Protein AF-A0A5E4ST25-F1 (afdb_monomer_lite)

Organism: NCBI:txid1891094

pLDDT: mean 83.47, std 10.81, range [49.28, 93.62]

Structure (mmCIF, N/CA/C/O backbone):
data_AF-A0A5E4ST25-F1
#
_entry.id   AF-A0A5E4ST25-F1
#
loop_
_atom_site.group_PDB
_atom_site.id
_atom_site.type_symbol
_atom_site.label_atom_id
_atom_site.label_alt_id
_atom_site.label_comp_id
_atom_site.label_asym_id
_atom_site.label_entity_id
_atom_site.label_seq_id
_atom_site.pdbx_PDB_ins_code
_atom_site.Cartn_x
_atom_site.Cartn_y
_atom_site.Cartn_z
_atom_site.occupancy
_atom_site.B_iso_or_equiv
_atom_site.auth_seq_id
_atom_site.auth_comp_id
_atom_site.auth_asym_id
_atom_site.auth_atom_id
_atom_site.pdbx_PDB_model_num
ATOM 1 N N . MET A 1 1 ? -2.704 13.944 -2.209 1.00 60.47 1 MET A N 1
ATOM 2 C CA . MET A 1 1 ? -2.209 12.583 -1.916 1.00 60.47 1 MET A CA 1
ATOM 3 C C . MET A 1 1 ? -1.728 11.992 -3.221 1.00 60.47 1 MET A C 1
ATOM 5 O O . MET A 1 1 ? -2.436 12.134 -4.211 1.00 60.47 1 MET A O 1
ATOM 9 N N . SER A 1 2 ? -0.533 11.416 -3.248 1.00 74.62 2 SER A N 1
ATOM 10 C CA . SER A 1 2 ? -0.054 10.636 -4.390 1.00 74.62 2 SER A CA 1
ATOM 11 C C . SER A 1 2 ? -0.609 9.212 -4.289 1.00 74.62 2 SER A C 1
ATOM 13 O O . SER A 1 2 ? -0.671 8.646 -3.204 1.00 74.62 2 SER A O 1
ATOM 15 N N . ASN A 1 3 ? -1.039 8.621 -5.403 1.00 82.06 3 ASN A N 1
ATOM 16 C CA . ASN A 1 3 ? -1.571 7.254 -5.418 1.00 82.06 3 ASN A CA 1
ATOM 17 C C . ASN A 1 3 ? -0.420 6.253 -5.587 1.00 82.06 3 ASN A C 1
ATOM 19 O O . ASN A 1 3 ? -0.258 5.674 -6.656 1.00 82.06 3 ASN A O 1
ATOM 23 N N . ASN A 1 4 ? 0.409 6.101 -4.551 1.00 86.31 4 ASN A N 1
ATOM 24 C CA . ASN A 1 4 ? 1.617 5.275 -4.594 1.00 86.31 4 ASN A CA 1
ATOM 25 C C . ASN A 1 4 ? 1.711 4.296 -3.414 1.00 86.31 4 ASN A C 1
ATOM 27 O O . ASN A 1 4 ? 0.955 4.371 -2.439 1.00 86.31 4 ASN A O 1
ATOM 31 N N . ILE A 1 5 ? 2.690 3.392 -3.483 1.00 87.62 5 ILE A N 1
ATOM 32 C CA . ILE A 1 5 ? 2.912 2.370 -2.452 1.00 87.62 5 ILE A CA 1
ATOM 33 C C . ILE A 1 5 ? 3.196 2.952 -1.055 1.00 87.62 5 ILE A C 1
ATOM 35 O O . ILE A 1 5 ? 2.859 2.329 -0.045 1.00 87.62 5 ILE A O 1
ATOM 39 N N . ALA A 1 6 ? 3.785 4.150 -0.966 1.00 86.81 6 ALA A N 1
ATO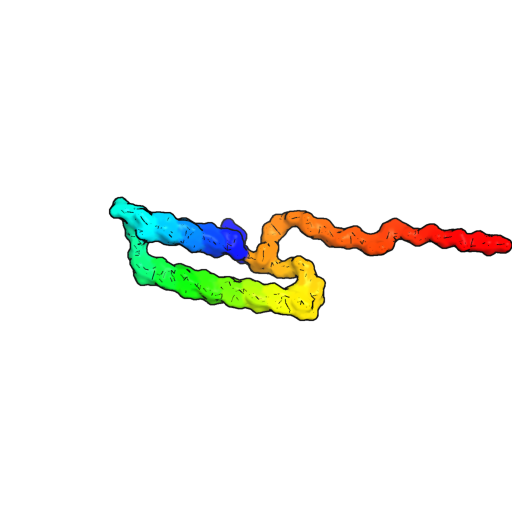M 40 C CA . ALA A 1 6 ? 4.050 4.807 0.312 1.00 86.81 6 ALA A CA 1
ATOM 41 C C . ALA A 1 6 ? 2.747 5.251 0.992 1.00 86.81 6 ALA A C 1
ATOM 43 O O . ALA A 1 6 ? 2.579 5.031 2.191 1.00 86.81 6 ALA A O 1
ATOM 44 N N . THR A 1 7 ? 1.795 5.793 0.229 1.00 87.38 7 THR A N 1
ATOM 45 C CA . THR A 1 7 ? 0.463 6.143 0.741 1.00 87.38 7 THR A CA 1
ATOM 46 C C . THR A 1 7 ? -0.314 4.905 1.184 1.00 87.38 7 THR A C 1
ATOM 48 O O . THR A 1 7 ? -0.901 4.922 2.262 1.00 87.38 7 THR A O 1
ATOM 51 N N . VAL A 1 8 ? -0.249 3.797 0.435 1.00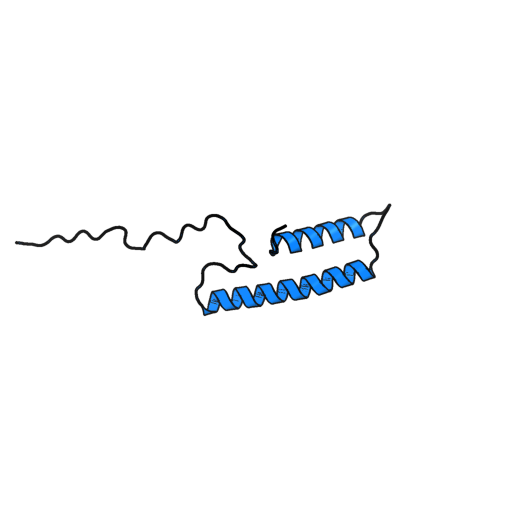 86.88 8 VAL A N 1
ATOM 52 C CA . VAL A 1 8 ? -0.874 2.525 0.854 1.00 86.88 8 VAL A CA 1
ATOM 53 C C . VAL A 1 8 ? -0.283 2.028 2.177 1.00 86.88 8 VAL A C 1
ATOM 55 O O . VAL A 1 8 ? -1.020 1.647 3.086 1.00 86.88 8 VAL A O 1
ATOM 58 N N . ARG A 1 9 ? 1.048 2.071 2.318 1.00 87.81 9 ARG A N 1
ATOM 59 C CA . ARG A 1 9 ? 1.729 1.683 3.560 1.00 87.81 9 ARG A CA 1
ATOM 60 C C . ARG A 1 9 ? 1.308 2.556 4.740 1.00 87.81 9 ARG A C 1
ATOM 62 O O . ARG A 1 9 ? 1.078 2.016 5.817 1.00 87.81 9 ARG A O 1
ATOM 69 N N . GLN A 1 10 ? 1.200 3.868 4.537 1.00 90.81 10 GLN A N 1
ATOM 70 C CA . GLN A 1 10 ? 0.777 4.792 5.587 1.00 90.81 10 GLN A CA 1
ATOM 71 C C . GLN A 1 10 ? -0.632 4.454 6.080 1.00 90.81 10 GLN A C 1
ATOM 73 O O . GLN A 1 10 ? -0.818 4.245 7.272 1.00 90.81 10 GLN A O 1
ATOM 78 N N . VAL A 1 11 ? -1.587 4.272 5.162 1.00 89.38 11 VAL A N 1
ATOM 79 C CA . VAL A 1 11 ? -2.971 3.912 5.510 1.00 89.38 11 VAL A CA 1
ATOM 80 C C . VAL A 1 11 ? -3.036 2.606 6.306 1.00 89.38 11 VAL A C 1
ATOM 82 O O . VAL A 1 11 ? -3.796 2.509 7.267 1.00 89.38 11 VAL A O 1
ATOM 85 N N . LEU A 1 12 ? -2.231 1.598 5.956 1.00 89.81 12 LEU A N 1
ATOM 86 C CA . LEU A 1 12 ? -2.177 0.344 6.717 1.00 89.81 12 LEU A CA 1
ATOM 87 C C . LEU A 1 12 ? -1.620 0.527 8.133 1.00 89.81 12 LEU A C 1
ATOM 89 O O . LEU A 1 12 ? -2.111 -0.103 9.068 1.00 89.81 12 LEU A O 1
ATOM 93 N N . ILE A 1 13 ? -0.604 1.375 8.298 1.00 92.25 13 ILE A N 1
ATOM 94 C CA . ILE A 1 13 ? -0.041 1.699 9.615 1.00 92.25 13 ILE A CA 1
ATOM 95 C C . ILE A 1 13 ? -1.074 2.448 10.460 1.00 92.25 13 ILE A C 1
ATOM 97 O O . ILE A 1 13 ? -1.261 2.104 11.626 1.00 92.25 13 ILE A O 1
ATOM 101 N N . ASP A 1 14 ? -1.775 3.410 9.866 1.00 91.38 14 ASP A N 1
ATOM 102 C CA . ASP A 1 14 ? -2.832 4.169 10.537 1.00 91.38 14 ASP A CA 1
ATOM 103 C C . ASP A 1 14 ? -3.975 3.233 10.959 1.00 91.38 14 ASP A C 1
ATOM 105 O O . ASP A 1 14 ? -4.402 3.244 12.108 1.00 91.38 14 ASP A O 1
ATOM 109 N N . THR A 1 15 ? -4.363 2.299 10.086 1.00 89.56 15 THR A N 1
ATOM 110 C CA . THR A 1 15 ? -5.368 1.268 10.393 1.00 89.56 15 THR A CA 1
ATOM 111 C C . THR A 1 15 ? -4.953 0.389 11.582 1.00 89.56 15 THR A C 1
ATOM 113 O O . THR A 1 15 ? -5.778 0.035 12.423 1.00 89.56 15 THR A O 1
ATOM 116 N N . LEU A 1 16 ? -3.668 0.027 11.682 1.00 89.19 16 LEU A N 1
ATOM 117 C CA . LEU A 1 16 ? -3.137 -0.719 12.829 1.00 89.19 16 LEU A CA 1
ATOM 118 C C . LEU A 1 16 ? -3.153 0.112 14.118 1.00 89.19 16 LEU A C 1
ATOM 120 O O . LEU A 1 16 ? -3.381 -0.442 15.195 1.00 89.19 16 LEU A O 1
ATOM 124 N N . ALA A 1 17 ? -2.898 1.418 14.022 1.00 90.56 17 ALA A N 1
ATOM 125 C CA . ALA A 1 17 ? -2.995 2.325 15.158 1.00 90.56 17 ALA A CA 1
ATOM 126 C C . ALA A 1 17 ? -4.446 2.428 15.651 1.00 90.56 17 ALA A C 1
ATOM 128 O O . ALA A 1 17 ? -4.679 2.252 16.848 1.00 90.56 17 ALA A O 1
ATOM 129 N N . ASP A 1 18 ? -5.400 2.588 14.731 1.00 91.00 18 ASP A N 1
ATOM 130 C CA . ASP A 1 18 ? -6.834 2.681 15.023 1.00 91.00 18 ASP A CA 1
ATOM 131 C C . ASP A 1 18 ? -7.395 1.386 15.627 1.00 91.00 18 ASP A C 1
ATOM 133 O O . ASP A 1 18 ? -8.265 1.416 16.492 1.00 91.00 18 ASP A O 1
ATOM 137 N N . LEU A 1 19 ? -6.887 0.220 15.219 1.00 89.75 19 LEU A N 1
ATOM 138 C CA . LEU A 1 19 ? -7.266 -1.062 15.829 1.00 89.75 19 LEU A CA 1
ATOM 139 C C . LEU A 1 19 ? -6.734 -1.237 17.254 1.00 89.75 19 LEU A C 1
ATOM 141 O O . LEU A 1 19 ? -7.293 -2.009 18.032 1.00 89.75 19 LEU A O 1
ATOM 145 N N . ARG A 1 20 ? -5.629 -0.568 17.591 1.00 89.38 20 ARG A N 1
ATOM 146 C CA . ARG A 1 20 ? -5.015 -0.632 18.923 1.00 89.38 20 ARG A CA 1
ATOM 147 C C . ARG A 1 20 ? -5.593 0.416 19.878 1.00 89.38 20 ARG A C 1
ATOM 149 O O . ARG A 1 20 ? -5.338 0.328 21.082 1.00 89.38 20 ARG A O 1
ATOM 156 N N . ASP A 1 21 ? -6.329 1.398 19.366 1.00 92.38 21 ASP A N 1
ATOM 157 C CA . ASP A 1 21 ? -7.004 2.400 20.182 1.00 92.38 21 ASP A CA 1
ATOM 158 C C . ASP A 1 21 ? -8.036 1.721 21.097 1.00 92.38 21 ASP A C 1
ATOM 160 O O . ASP A 1 21 ? -8.926 1.003 20.650 1.00 92.38 21 ASP A O 1
ATOM 164 N N . LYS A 1 22 ? -7.887 1.915 22.410 1.00 90.00 22 LYS A N 1
ATOM 165 C CA . LYS A 1 22 ? -8.774 1.326 23.422 1.00 90.00 22 LYS A CA 1
ATOM 166 C C . LYS A 1 22 ? -10.007 2.182 23.695 1.00 90.00 22 LYS A C 1
ATOM 168 O O . LYS A 1 22 ? -10.984 1.663 24.225 1.00 90.00 22 LYS A O 1
ATOM 173 N N . GLU A 1 23 ? -9.946 3.472 23.388 1.00 91.56 23 GLU A N 1
ATOM 174 C CA . GLU A 1 23 ? -11.030 4.427 23.613 1.00 91.56 23 GLU A CA 1
ATOM 175 C C . GLU A 1 23 ? -11.967 4.467 22.407 1.00 91.56 23 GLU A C 1
ATOM 177 O O . GLU A 1 23 ? -13.188 4.514 22.569 1.00 91.56 23 GLU A O 1
ATOM 182 N N . LYS A 1 24 ? -11.405 4.397 21.195 1.00 88.94 24 LYS A N 1
ATOM 183 C CA . LYS A 1 24 ? -12.170 4.415 19.947 1.00 88.94 24 LYS A CA 1
ATOM 184 C C . LYS A 1 24 ? -11.603 3.440 18.902 1.00 88.94 24 LYS A C 1
ATOM 186 O O . LYS A 1 24 ? -11.124 3.878 17.855 1.00 88.94 24 LYS A O 1
ATOM 191 N N . PRO A 1 25 ? -11.688 2.122 19.151 1.00 86.25 25 PRO A N 1
ATOM 192 C CA . PRO A 1 25 ? -11.202 1.125 18.207 1.00 86.25 25 PRO A CA 1
ATOM 193 C C . PRO A 1 25 ? -11.976 1.171 16.889 1.00 86.25 25 PRO A C 1
ATOM 195 O O . PRO A 1 25 ? -13.198 1.359 16.863 1.00 86.25 25 PRO A O 1
ATOM 198 N N . MET A 1 26 ? -11.273 0.928 15.786 1.00 89.56 26 MET A N 1
ATOM 199 C CA . MET A 1 26 ? -11.922 0.666 14.505 1.00 89.56 26 MET A CA 1
ATOM 200 C C . MET A 1 26 ? -12.661 -0.681 14.513 1.00 89.56 26 MET A C 1
ATOM 202 O O . MET A 1 26 ? -12.253 -1.647 15.155 1.00 89.56 26 MET A O 1
ATOM 206 N N . GLU A 1 27 ? -13.745 -0.751 13.747 1.00 93.56 27 GLU A N 1
ATOM 207 C CA . GLU A 1 27 ? -14.509 -1.973 13.502 1.00 93.56 27 GLU A CA 1
ATOM 208 C C . GLU A 1 27 ? -13.675 -3.003 12.699 1.00 93.56 27 GLU A C 1
ATOM 210 O O . GLU A 1 27 ? -12.940 -2.651 11.770 1.00 93.56 27 GLU A O 1
ATOM 215 N N . VAL A 1 28 ? -13.736 -4.279 13.093 1.00 91.00 28 VAL A N 1
ATOM 216 C CA . VAL A 1 28 ? -12.821 -5.328 12.605 1.00 91.00 28 VAL A CA 1
ATOM 217 C C . VAL A 1 28 ? -13.125 -5.730 11.161 1.00 91.00 28 VAL A C 1
ATOM 219 O O . VAL A 1 28 ? -12.192 -5.970 10.391 1.00 91.00 28 VAL A O 1
ATOM 222 N N . ASP A 1 29 ? -14.394 -5.760 10.753 1.00 92.19 29 ASP A N 1
ATOM 223 C CA . ASP A 1 29 ? -14.767 -6.085 9.375 1.00 92.19 29 ASP A CA 1
ATOM 224 C C . ASP A 1 29 ? -14.283 -4.995 8.415 1.00 92.19 29 ASP A C 1
ATOM 226 O O . ASP A 1 29 ? -13.729 -5.294 7.351 1.00 92.19 29 ASP A O 1
ATOM 230 N N . ARG A 1 30 ? -14.362 -3.725 8.828 1.00 89.88 30 ARG A N 1
ATOM 231 C CA . ARG A 1 30 ? -13.717 -2.618 8.113 1.00 89.88 30 ARG A CA 1
ATOM 232 C C . ARG A 1 30 ? -12.208 -2.821 7.977 1.00 89.88 30 ARG A C 1
ATOM 234 O O . ARG A 1 30 ? -11.678 -2.630 6.882 1.00 89.88 30 ARG A O 1
ATOM 241 N N . ALA A 1 31 ? -11.510 -3.222 9.041 1.00 90.31 31 ALA A N 1
ATOM 242 C CA . ALA A 1 31 ? -10.071 -3.498 8.961 1.00 90.31 31 ALA A CA 1
ATOM 243 C C . ALA A 1 31 ? -9.747 -4.588 7.954 1.00 90.31 31 ALA A C 1
ATOM 245 O O . ALA A 1 31 ? -8.791 -4.473 7.186 1.00 90.31 31 ALA A O 1
ATOM 246 N N . ARG A 1 32 ? -10.561 -5.642 7.948 1.00 91.12 32 ARG A N 1
ATOM 247 C CA . ARG A 1 32 ? -10.403 -6.757 7.028 1.00 91.12 32 ARG A CA 1
ATOM 248 C C . ARG A 1 32 ? -10.589 -6.314 5.580 1.00 91.12 32 ARG A C 1
ATOM 250 O O . ARG A 1 32 ? -9.741 -6.627 4.751 1.00 91.12 32 ARG A O 1
ATOM 257 N N . ALA A 1 33 ? -11.614 -5.509 5.301 1.00 92.94 33 ALA A N 1
ATOM 258 C CA . ALA A 1 33 ? -11.838 -4.944 3.973 1.00 92.94 33 ALA A CA 1
ATOM 259 C C . ALA A 1 33 ? -10.656 -4.077 3.500 1.00 92.94 33 ALA A C 1
ATOM 261 O O . ALA A 1 33 ? -10.212 -4.208 2.359 1.00 92.94 33 ALA A O 1
ATOM 262 N N . VAL A 1 34 ? -10.096 -3.237 4.381 1.00 89.94 34 VAL A N 1
ATOM 263 C CA . VAL A 1 34 ? -8.900 -2.431 4.072 1.00 89.94 34 VAL A CA 1
ATOM 264 C C . VAL A 1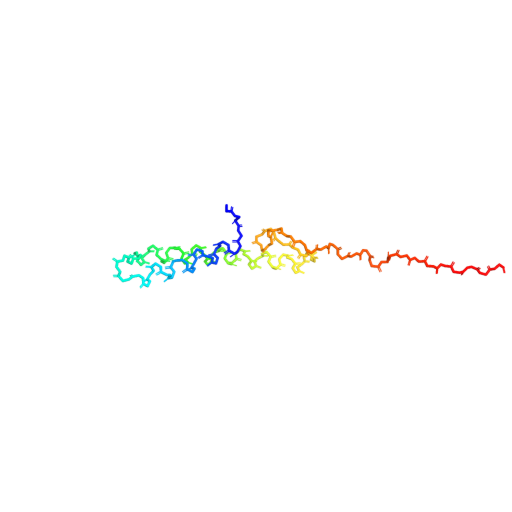 34 ? -7.698 -3.326 3.758 1.00 89.94 34 VAL A C 1
ATOM 266 O O . VAL A 1 34 ? -7.010 -3.106 2.760 1.00 89.94 34 VAL A O 1
ATOM 269 N N . ALA A 1 35 ? -7.460 -4.361 4.567 1.00 89.62 35 ALA A N 1
ATOM 270 C CA . ALA A 1 35 ? -6.360 -5.299 4.359 1.00 89.62 35 ALA A CA 1
ATOM 271 C C . ALA A 1 35 ? -6.493 -6.078 3.038 1.00 89.62 35 ALA A C 1
ATOM 273 O O . ALA A 1 35 ? -5.493 -6.319 2.359 1.00 89.62 35 ALA A O 1
ATOM 274 N N . ASP A 1 36 ? -7.715 -6.447 2.654 1.00 93.62 36 ASP A N 1
ATOM 275 C CA . ASP A 1 36 ? -7.981 -7.166 1.411 1.00 93.62 36 ASP A CA 1
ATOM 276 C C . ASP A 1 36 ? -7.728 -6.288 0.180 1.00 93.62 36 ASP A C 1
ATOM 278 O O . ASP A 1 36 ? -7.027 -6.716 -0.740 1.00 93.62 36 ASP A O 1
ATOM 282 N N . VAL A 1 37 ? -8.193 -5.034 0.188 1.00 90.19 37 VAL A N 1
ATOM 283 C CA . VAL A 1 37 ? -7.894 -4.070 -0.886 1.00 90.19 37 VAL A CA 1
ATOM 284 C C . VAL A 1 37 ? -6.391 -3.802 -0.977 1.00 90.19 37 VAL A C 1
ATOM 286 O O . VAL A 1 37 ? -5.824 -3.792 -2.070 1.00 90.19 37 VAL A O 1
ATOM 289 N N . ALA A 1 38 ? -5.715 -3.643 0.162 1.00 90.38 38 ALA A N 1
ATOM 290 C CA . ALA A 1 38 ? -4.276 -3.424 0.176 1.00 90.38 38 ALA A CA 1
ATOM 291 C C . ALA A 1 38 ? -3.488 -4.619 -0.381 1.00 90.38 38 ALA A C 1
ATOM 293 O O . ALA A 1 38 ? -2.478 -4.420 -1.054 1.00 90.38 38 ALA A O 1
ATOM 294 N N . ARG A 1 39 ? -3.955 -5.855 -0.158 1.00 91.38 39 ARG A N 1
ATOM 295 C CA . ARG A 1 39 ? -3.345 -7.054 -0.750 1.00 91.38 39 ARG A CA 1
ATOM 296 C C . ARG A 1 39 ? -3.415 -7.012 -2.276 1.00 91.38 39 ARG A C 1
ATOM 298 O O . ARG A 1 39 ? -2.390 -7.216 -2.919 1.00 91.38 39 ARG A O 1
ATOM 305 N N . VAL A 1 40 ? -4.577 -6.662 -2.834 1.00 93.38 40 VAL A N 1
ATOM 306 C CA . VAL A 1 40 ? -4.752 -6.507 -4.288 1.00 93.38 40 VAL A CA 1
ATOM 307 C C . VAL A 1 40 ? -3.798 -5.444 -4.843 1.00 93.38 40 VAL A C 1
ATOM 309 O O . VAL A 1 40 ? -3.135 -5.697 -5.842 1.00 93.38 40 VAL A O 1
ATOM 312 N N . LEU A 1 41 ? -3.649 -4.299 -4.169 1.00 90.06 41 LEU A N 1
ATOM 313 C CA . LEU A 1 41 ? -2.711 -3.241 -4.579 1.00 90.06 41 LEU A CA 1
ATOM 314 C C . LEU A 1 41 ? -1.238 -3.675 -4.513 1.00 90.06 41 LEU A C 1
ATOM 316 O O . LEU A 1 41 ? -0.424 -3.288 -5.348 1.00 90.06 41 LEU A O 1
ATOM 320 N N . VAL A 1 42 ? -0.861 -4.483 -3.523 1.00 88.75 42 VAL A N 1
ATOM 321 C CA . VAL A 1 42 ? 0.495 -5.046 -3.460 1.00 88.75 42 VAL A CA 1
ATOM 322 C C . VAL A 1 42 ? 0.724 -6.030 -4.605 1.00 88.75 42 VAL A C 1
ATOM 324 O O . VAL A 1 42 ? 1.817 -6.068 -5.169 1.00 88.75 42 VAL A O 1
ATOM 327 N N . ASP A 1 43 ? -0.289 -6.808 -4.980 1.00 93.31 43 ASP A N 1
ATOM 328 C CA . ASP A 1 43 ? -0.187 -7.727 -6.109 1.00 93.31 43 ASP A CA 1
ATOM 329 C C . ASP A 1 43 ? -0.078 -6.982 -7.449 1.00 93.31 43 ASP A C 1
ATOM 331 O O . ASP A 1 43 ? 0.741 -7.376 -8.281 1.00 93.31 43 ASP A O 1
ATOM 335 N N . THR A 1 44 ? -0.771 -5.851 -7.640 1.00 89.94 44 THR A N 1
ATOM 336 C CA . THR A 1 44 ? -0.547 -5.000 -8.827 1.00 89.94 44 THR A CA 1
ATOM 337 C C . THR A 1 44 ? 0.872 -4.434 -8.859 1.00 89.94 44 THR A C 1
ATOM 339 O O . THR A 1 44 ? 1.514 -4.441 -9.907 1.00 89.94 44 THR A O 1
ATOM 342 N N . ALA A 1 45 ? 1.415 -4.041 -7.702 1.00 89.44 45 ALA A N 1
ATOM 343 C CA . ALA A 1 45 ? 2.796 -3.576 -7.586 1.00 89.44 45 ALA A CA 1
ATOM 344 C C . ALA A 1 45 ? 3.813 -4.642 -8.022 1.00 89.44 45 ALA A C 1
ATOM 346 O O . ALA A 1 45 ? 4.803 -4.326 -8.677 1.00 89.44 45 ALA A O 1
ATOM 347 N N . LYS A 1 46 ? 3.580 -5.917 -7.677 1.00 90.69 46 LYS A N 1
ATOM 348 C CA . LYS A 1 46 ? 4.453 -7.026 -8.097 1.00 90.69 46 LYS A CA 1
ATOM 349 C C . LYS A 1 46 ? 4.462 -7.188 -9.614 1.00 90.69 46 LYS A C 1
ATOM 351 O O . LYS A 1 46 ? 5.535 -7.351 -10.185 1.00 90.69 46 LYS A O 1
ATOM 356 N N . VAL A 1 47 ? 3.294 -7.088 -10.252 1.00 93.56 47 VAL A N 1
ATOM 357 C CA . VAL A 1 47 ? 3.177 -7.132 -11.718 1.00 93.56 47 VAL A CA 1
ATOM 358 C C . VAL A 1 47 ? 3.954 -5.982 -12.359 1.00 93.56 47 VAL A C 1
ATOM 360 O O . VAL A 1 47 ? 4.635 -6.193 -13.360 1.00 93.56 47 VAL A O 1
ATOM 363 N N . GLU A 1 48 ? 3.929 -4.787 -11.764 1.00 87.88 48 GLU A N 1
ATOM 364 C CA . GLU A 1 48 ? 4.761 -3.672 -12.230 1.00 87.88 48 GLU A CA 1
ATOM 365 C C . GLU A 1 48 ? 6.260 -3.962 -12.086 1.00 87.88 48 GLU A C 1
ATOM 367 O O . GLU A 1 48 ? 7.017 -3.705 -13.019 1.00 87.88 48 GLU A O 1
ATOM 372 N N . VAL A 1 49 ? 6.710 -4.566 -10.979 1.00 89.69 49 VAL A N 1
ATOM 373 C CA . VAL A 1 49 ? 8.117 -4.986 -10.833 1.00 89.69 49 VAL A CA 1
ATOM 374 C C . VAL A 1 49 ? 8.505 -6.005 -11.908 1.00 89.69 49 VAL A C 1
ATOM 376 O O . VAL A 1 49 ? 9.594 -5.917 -12.478 1.00 89.69 49 VAL A O 1
ATOM 379 N N . ASP A 1 50 ? 7.638 -6.970 -12.203 1.00 92.50 50 ASP A N 1
ATOM 380 C CA . ASP A 1 50 ? 7.895 -7.959 -13.251 1.00 92.50 50 ASP A CA 1
ATOM 381 C C . ASP A 1 50 ? 7.955 -7.306 -14.633 1.00 92.50 50 ASP A C 1
ATOM 383 O O . ASP A 1 50 ? 8.852 -7.609 -15.422 1.00 92.50 50 ASP A O 1
ATOM 387 N N . TYR A 1 51 ? 7.081 -6.336 -14.896 1.00 89.06 51 TYR A N 1
ATOM 388 C CA . TYR A 1 51 ? 7.141 -5.520 -16.101 1.00 89.06 51 TYR A CA 1
ATOM 389 C C . TYR A 1 51 ? 8.474 -4.758 -16.215 1.00 89.06 51 TYR A C 1
ATOM 391 O O . TYR A 1 51 ? 9.100 -4.795 -17.277 1.00 89.06 51 TYR A O 1
ATOM 399 N N . LEU A 1 52 ? 8.972 -4.139 -15.134 1.00 88.56 52 LEU A N 1
ATOM 400 C CA . LEU A 1 52 ? 10.290 -3.481 -15.122 1.00 88.56 52 LEU A CA 1
ATOM 401 C C . LEU A 1 52 ? 11.426 -4.458 -15.436 1.00 88.56 52 LEU A C 1
ATOM 403 O O . LEU A 1 52 ? 12.300 -4.152 -16.247 1.00 88.56 52 LEU A O 1
ATOM 407 N N . ARG A 1 53 ? 11.399 -5.658 -14.842 1.00 89.25 53 ARG A N 1
ATOM 408 C CA . ARG A 1 53 ? 12.407 -6.703 -15.085 1.00 89.25 53 ARG A CA 1
ATOM 409 C C . ARG A 1 53 ? 12.436 -7.153 -16.543 1.00 89.25 53 ARG A C 1
ATOM 411 O O . ARG A 1 53 ? 13.517 -7.356 -17.085 1.00 89.25 53 ARG A O 1
ATOM 418 N N . VAL A 1 54 ? 11.267 -7.321 -17.163 1.00 93.38 54 VAL A N 1
ATOM 419 C CA . VAL A 1 54 ? 11.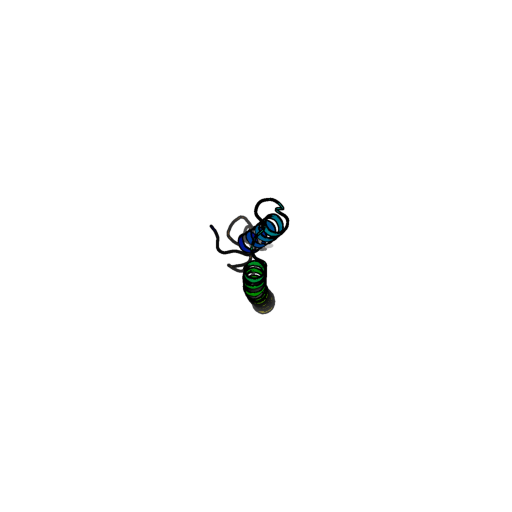144 -7.800 -18.550 1.00 93.38 54 VAL A CA 1
ATOM 420 C C . VAL A 1 54 ? 11.520 -6.716 -19.559 1.00 93.38 54 VAL A C 1
ATOM 422 O O . VAL A 1 54 ? 12.174 -7.005 -20.558 1.00 93.38 54 VAL A O 1
ATOM 425 N N . THR A 1 55 ? 11.116 -5.470 -19.313 1.00 88.62 55 THR A N 1
ATOM 426 C CA . THR A 1 55 ? 11.328 -4.352 -20.247 1.00 88.62 55 THR A CA 1
ATOM 427 C C . THR A 1 55 ? 12.666 -3.640 -20.068 1.00 88.62 55 THR A C 1
ATOM 429 O O . THR A 1 55 ? 13.079 -2.892 -20.953 1.00 88.62 55 THR A O 1
ATOM 432 N N . GLY A 1 56 ? 13.346 -3.847 -18.936 1.00 85.19 56 GLY A N 1
ATOM 433 C CA . GLY A 1 56 ? 14.559 -3.114 -18.573 1.00 85.19 56 GLY A CA 1
ATOM 434 C C . GLY A 1 56 ? 14.300 -1.646 -18.227 1.00 85.19 56 GLY A C 1
ATOM 435 O O . GLY A 1 56 ? 15.232 -0.842 -18.251 1.00 85.19 56 GLY A O 1
ATOM 436 N N . GLN A 1 57 ? 13.049 -1.270 -17.939 1.00 79.94 57 GLN A N 1
ATOM 437 C CA . GLN A 1 57 ? 12.725 0.089 -17.521 1.00 79.94 57 GLN A CA 1
ATOM 438 C C . GLN A 1 57 ? 13.210 0.358 -16.085 1.00 79.94 57 GLN A C 1
ATOM 440 O O . GLN A 1 57 ? 13.145 -0.531 -15.234 1.00 79.94 57 GLN A O 1
ATOM 445 N N . PRO A 1 58 ? 13.696 1.578 -15.795 1.00 79.19 58 PRO A N 1
ATOM 446 C CA . PRO A 1 58 ? 14.263 1.901 -14.489 1.00 79.19 58 PRO A CA 1
ATOM 447 C C . PRO A 1 58 ? 13.211 2.226 -13.421 1.00 79.19 58 PRO A C 1
ATOM 449 O O . PRO A 1 58 ? 13.533 2.148 -12.240 1.00 79.19 58 PRO A O 1
ATOM 452 N N . THR A 1 59 ? 11.995 2.623 -13.808 1.00 81.25 59 THR A N 1
ATOM 453 C CA . THR A 1 59 ? 10.988 3.177 -12.889 1.00 81.25 59 THR A CA 1
ATOM 454 C C . THR A 1 59 ? 9.573 2.762 -13.281 1.00 81.25 59 THR A C 1
ATOM 456 O O . THR A 1 59 ? 9.267 2.628 -14.467 1.00 81.25 59 THR A O 1
ATOM 459 N N . ALA A 1 60 ? 8.701 2.591 -12.282 1.00 82.81 60 ALA A N 1
ATOM 460 C CA . ALA A 1 60 ? 7.278 2.309 -12.468 1.00 82.81 60 ALA A CA 1
ATOM 461 C C . ALA A 1 60 ? 6.414 3.361 -11.746 1.00 82.81 60 ALA A C 1
ATOM 463 O O . ALA A 1 60 ? 6.729 3.688 -10.600 1.00 82.81 60 ALA A O 1
ATOM 464 N N . PRO A 1 61 ? 5.318 3.860 -12.352 1.00 81.12 61 PRO A N 1
ATOM 465 C CA . PRO A 1 61 ? 4.510 4.950 -11.792 1.00 81.12 61 PRO A CA 1
ATOM 466 C C . PRO A 1 61 ? 3.918 4.689 -10.399 1.00 81.12 61 PRO A C 1
ATOM 468 O O . PRO A 1 61 ? 3.706 5.633 -9.641 1.00 81.12 61 PRO A O 1
ATOM 471 N N . PHE A 1 62 ? 3.622 3.433 -10.044 1.00 83.31 62 PHE A N 1
ATOM 472 C CA . PHE A 1 62 ? 3.067 3.109 -8.724 1.00 83.31 62 PHE A CA 1
ATOM 473 C C . PHE A 1 62 ? 4.135 3.014 -7.625 1.00 83.31 62 PHE A C 1
ATOM 475 O O . PHE A 1 62 ? 3.856 3.251 -6.442 1.00 83.31 62 PHE A O 1
ATOM 482 N N . LEU A 1 63 ? 5.358 2.650 -8.015 1.00 82.50 63 LEU A N 1
ATOM 483 C CA . LEU A 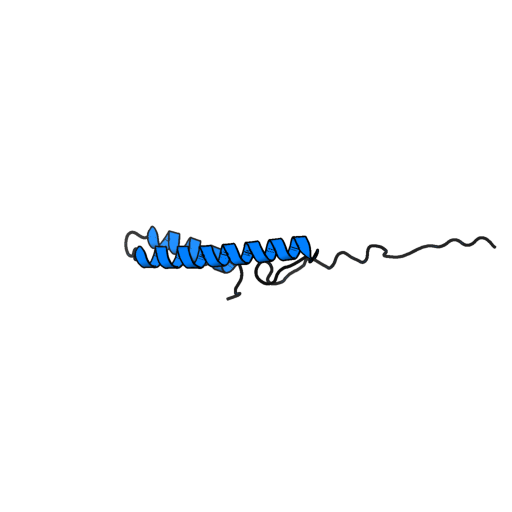1 63 ? 6.495 2.461 -7.114 1.00 82.50 63 LEU A CA 1
ATOM 484 C C . LEU A 1 63 ? 7.288 3.755 -6.915 1.00 82.50 63 LEU A C 1
ATOM 486 O O . LEU A 1 63 ? 7.751 4.004 -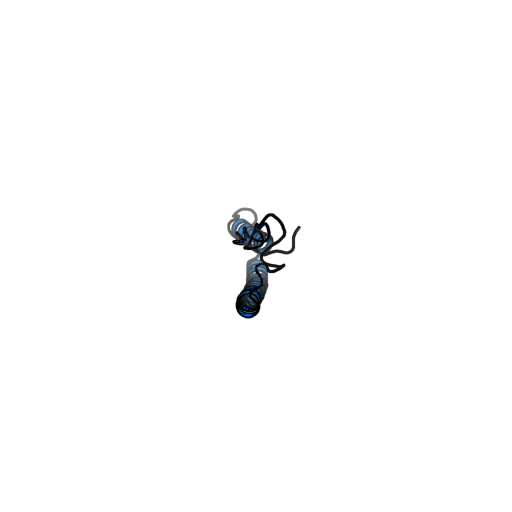5.805 1.00 82.50 63 LEU A O 1
ATOM 490 N N . ASP A 1 64 ? 7.387 4.579 -7.959 1.00 75.94 64 ASP A N 1
ATOM 491 C CA . ASP A 1 64 ? 8.105 5.849 -7.972 1.00 75.94 64 ASP A CA 1
ATOM 492 C C . ASP A 1 64 ? 7.167 7.003 -8.332 1.00 75.94 64 ASP A C 1
ATOM 494 O O . ASP A 1 64 ? 6.652 7.089 -9.446 1.00 75.94 64 ASP A O 1
ATOM 498 N N . THR A 1 65 ? 7.002 7.942 -7.401 1.00 62.47 65 THR A N 1
ATOM 499 C CA . THR A 1 65 ? 6.424 9.261 -7.684 1.00 62.47 65 THR A CA 1
ATOM 500 C C . THR A 1 65 ? 7.490 10.309 -7.393 1.00 62.47 65 THR A C 1
ATOM 502 O O . THR A 1 65 ? 7.588 10.792 -6.270 1.00 62.47 65 THR A O 1
ATOM 505 N N . ASP A 1 66 ? 8.306 10.582 -8.408 1.00 61.34 66 ASP A N 1
ATOM 506 C CA . ASP A 1 66 ? 9.200 11.734 -8.561 1.00 61.34 66 ASP A CA 1
ATOM 507 C C . ASP A 1 66 ? 10.249 12.004 -7.460 1.00 61.34 66 ASP A C 1
ATOM 509 O O . ASP A 1 66 ? 9.933 12.518 -6.393 1.00 61.34 66 ASP A O 1
ATOM 513 N N . ALA A 1 67 ? 11.533 11.770 -7.775 1.00 50.50 67 ALA A N 1
ATOM 514 C CA . ALA A 1 67 ? 12.642 12.736 -7.630 1.00 50.50 67 ALA A CA 1
ATOM 515 C C . ALA A 1 67 ? 14.011 12.029 -7.645 1.00 50.50 67 ALA A C 1
ATOM 517 O O . ALA A 1 67 ? 14.475 11.505 -6.637 1.00 50.50 67 ALA A O 1
ATOM 518 N N . GLY A 1 68 ? 14.728 12.117 -8.768 1.00 49.28 68 GLY A N 1
ATOM 519 C CA . GLY A 1 68 ? 16.190 12.129 -8.697 1.00 49.28 68 GLY A CA 1
ATOM 520 C C . GLY A 1 68 ? 16.920 10.802 -8.854 1.00 49.28 68 GLY A C 1
ATOM 521 O O . GLY A 1 68 ? 17.991 10.656 -8.275 1.00 49.28 68 GLY A O 1
ATOM 522 N N . ASN A 1 69 ? 16.449 9.891 -9.708 1.00 52.81 69 ASN A N 1
ATOM 523 C CA . ASN A 1 69 ? 17.433 9.100 -10.440 1.00 52.81 69 ASN A CA 1
ATOM 524 C C . ASN A 1 69 ? 17.813 9.936 -11.671 1.00 52.81 69 ASN A C 1
ATOM 526 O O . ASN A 1 69 ? 17.044 9.939 -12.638 1.00 52.81 69 ASN A O 1
ATOM 530 N N . PRO A 1 70 ? 18.898 10.743 -11.651 1.00 56.88 70 PRO A N 1
ATOM 531 C CA . PRO A 1 70 ? 19.375 11.320 -12.895 1.00 56.88 70 PRO A CA 1
ATOM 532 C C . PRO A 1 70 ? 19.567 10.140 -13.836 1.00 56.88 70 PRO A C 1
ATOM 534 O O . PRO A 1 70 ? 20.223 9.163 -13.463 1.00 56.88 70 PRO A O 1
ATOM 537 N N . ALA A 1 71 ? 18.938 10.199 -15.014 1.00 63.50 71 ALA A N 1
ATOM 538 C CA . ALA A 1 71 ? 19.247 9.272 -16.089 1.00 63.50 71 ALA A CA 1
ATOM 539 C C . ALA A 1 71 ? 20.768 9.131 -16.101 1.00 63.50 71 ALA A C 1
ATOM 541 O O . ALA A 1 71 ? 21.459 10.156 -16.154 1.00 63.50 71 ALA A O 1
ATOM 542 N N . LEU A 1 72 ? 21.263 7.901 -15.895 1.00 66.75 72 LEU A N 1
ATOM 543 C CA . LEU A 1 72 ? 22.698 7.660 -15.793 1.00 66.75 72 LEU A CA 1
ATOM 544 C C . LEU A 1 72 ? 23.350 8.423 -16.948 1.00 66.75 72 LEU A C 1
ATOM 546 O O . LEU A 1 72 ? 22.887 8.272 -18.085 1.00 66.75 72 LEU A O 1
ATOM 550 N N . PRO A 1 73 ? 24.324 9.309 -16.671 1.00 69.50 73 PRO A N 1
ATOM 551 C CA . PRO A 1 73 ? 24.894 10.139 -17.716 1.00 69.50 73 PRO A CA 1
ATOM 552 C C . PRO A 1 73 ? 25.354 9.224 -18.847 1.00 69.50 73 PRO A C 1
ATOM 554 O O . PRO A 1 73 ? 25.918 8.161 -18.575 1.00 69.50 73 PRO A O 1
ATOM 557 N N . ASN A 1 74 ? 25.057 9.608 -20.095 1.00 70.56 74 ASN A N 1
ATOM 558 C CA . ASN A 1 74 ? 25.382 8.809 -21.277 1.00 70.56 74 ASN A CA 1
ATOM 559 C C . ASN A 1 74 ? 26.792 8.226 -21.119 1.00 70.56 74 ASN A C 1
ATOM 561 O O . ASN A 1 74 ? 27.744 8.982 -20.916 1.00 70.56 74 ASN A O 1
ATOM 565 N N . GLY A 1 75 ? 26.912 6.892 -21.188 1.00 70.56 75 GLY A N 1
ATOM 566 C CA . GLY A 1 75 ? 28.109 6.115 -20.820 1.00 70.56 75 GLY A CA 1
ATOM 567 C C . GLY A 1 75 ? 29.385 6.419 -21.618 1.00 70.56 75 GLY A C 1
ATOM 568 O O . GLY A 1 75 ? 30.388 5.729 -21.469 1.00 70.56 75 GLY A O 1
ATOM 569 N N . ILE A 1 76 ? 29.367 7.458 -22.452 1.00 70.00 76 ILE A N 1
ATOM 570 C CA . ILE A 1 76 ? 30.515 8.063 -23.112 1.00 70.00 76 ILE A CA 1
ATOM 571 C C . ILE A 1 76 ? 30.338 9.587 -23.028 1.00 70.00 76 ILE A C 1
ATOM 573 O O . ILE A 1 76 ? 29.575 10.175 -23.792 1.00 70.00 76 ILE A O 1
ATOM 577 N N . ALA A 1 77 ? 31.067 10.237 -22.116 1.00 75.50 77 ALA A N 1
ATOM 578 C CA . ALA A 1 77 ? 31.096 11.701 -22.002 1.00 75.50 77 ALA A CA 1
ATOM 579 C C . ALA A 1 77 ? 32.034 12.371 -23.032 1.00 75.50 77 ALA A C 1
ATOM 581 O O . ALA A 1 77 ? 32.004 13.586 -23.210 1.00 75.50 77 ALA A O 1
ATOM 582 N N . GLY A 1 78 ? 32.869 11.587 -23.724 1.00 76.00 78 GLY A N 1
ATOM 583 C CA . GLY A 1 78 ? 33.737 12.055 -24.803 1.00 76.00 78 GLY A CA 1
ATOM 584 C C . GLY A 1 78 ? 34.698 10.973 -25.298 1.00 76.00 78 GLY A C 1
ATOM 585 O O . GLY A 1 78 ? 35.123 10.111 -24.532 1.00 76.00 78 GLY A O 1
ATOM 586 N N . VAL A 1 79 ? 35.061 11.028 -26.583 1.00 82.69 79 VAL A N 1
ATOM 587 C CA . VAL A 1 79 ? 36.081 10.160 -27.195 1.00 82.69 79 VAL A CA 1
ATOM 588 C C . VAL A 1 79 ? 37.238 11.033 -27.664 1.00 82.69 79 VAL A C 1
ATOM 590 O O . VAL A 1 79 ? 37.059 11.903 -28.514 1.00 82.69 79 VAL A O 1
ATOM 593 N N . ARG A 1 80 ? 38.446 10.797 -27.142 1.00 85.75 80 ARG A N 1
ATOM 594 C CA . ARG A 1 80 ? 39.668 11.416 -27.670 1.00 85.75 80 ARG A CA 1
ATOM 595 C C . ARG A 1 80 ? 40.312 10.467 -28.678 1.00 85.75 80 ARG A C 1
ATOM 597 O O . ARG A 1 80 ? 40.828 9.420 -28.298 1.00 85.75 80 ARG A O 1
ATOM 604 N N . ARG A 1 81 ? 40.298 10.842 -29.961 1.00 85.31 81 ARG A N 1
ATOM 605 C CA . ARG A 1 81 ? 40.973 10.105 -31.039 1.00 85.31 81 ARG A CA 1
ATOM 606 C C . ARG A 1 81 ? 42.274 10.811 -31.401 1.00 85.31 81 ARG A C 1
ATOM 608 O O . ARG A 1 81 ? 42.246 11.927 -31.907 1.00 85.31 81 ARG A O 1
ATOM 615 N N . HIS A 1 82 ? 43.402 10.156 -31.158 1.00 82.06 82 HIS A N 1
ATOM 616 C CA . HIS A 1 82 ? 44.681 10.593 -31.705 1.00 82.06 82 HIS A CA 1
ATOM 617 C C . HIS A 1 82 ? 44.851 9.976 -33.092 1.00 82.06 82 HIS A C 1
ATOM 619 O O . HIS A 1 82 ? 44.779 8.759 -33.246 1.00 82.06 82 HIS A O 1
ATOM 625 N N . THR A 1 83 ? 45.032 10.818 -34.103 1.00 85.19 83 THR A N 1
ATOM 626 C CA . THR A 1 83 ? 45.382 10.395 -35.460 1.00 85.19 83 THR A CA 1
ATOM 627 C C . THR A 1 83 ? 46.855 10.688 -35.689 1.00 85.19 83 THR A C 1
ATOM 629 O O . THR A 1 83 ? 47.300 11.809 -35.440 1.00 85.19 83 THR A O 1
ATOM 632 N N . LEU A 1 84 ? 47.604 9.694 -36.157 1.00 73.06 84 LEU A N 1
ATOM 633 C CA . LEU A 1 84 ? 48.947 9.920 -36.678 1.00 73.06 84 LEU A CA 1
ATOM 634 C C . LEU A 1 84 ? 48.834 10.568 -38.063 1.00 73.06 84 LEU A C 1
ATOM 636 O O . LEU A 1 84 ? 47.903 10.263 -38.811 1.00 73.06 84 LEU A O 1
ATOM 640 N N . ARG A 1 85 ? 49.744 11.502 -38.341 1.00 68.06 85 ARG A N 1
ATOM 641 C CA . ARG A 1 85 ? 49.921 12.108 -39.663 1.00 68.06 85 ARG A CA 1
ATOM 642 C C . ARG A 1 85 ? 50.810 11.231 -40.526 1.00 68.06 85 ARG A C 1
ATOM 644 O O . ARG A 1 85 ? 51.762 10.658 -39.953 1.00 68.06 85 ARG A O 1
#

Radius of gyration: 22.43 Å; chains: 1; bounding box: 65×21×63 Å

Sequence (85 aa):
MSNNIATVRQVLIDTLADLRDKEKPMEVDRARAVADVARVLVDTAKVEVDYLRVTGQPTAPFLDTDAGNPALPNGIAGVRRHTLR

Secondary structure (DSSP, 8-state):
---SHHHHHHHHHHHHHHHH-SSSPPPHHHHHHHHHHHHHHHHHHHHHHHHHHHHT-S--TTT--S--------S-S--------

Foldseek 3Di:
DQQAPVVLVVVLVVLVVQCPDPVHHDDVVVNVVSVVVSVVVVVVVVVQVVVCVVVVPPDDRRHDDDDDPPPPPDPDPDDDDDDDD